Protein AF-A0A7Y2HPN8-F1 (afdb_monomer_lite)

Sequence (62 aa):
MAEFGTSTEARPSLELLDRLADEVGRVFHGKRSVIQLAVAALLARGHILFEDVPGVGKTTLA

Secondary structure (DSSP, 8-state):
----------PPPHHHHHHHHHHHHHH--S-HHHHHHHHHHHHTT----------SSSSS--

Radius of gyration: 18.25 Å; chains: 1; bounding box: 35×22×62 Å

Structure (mmCIF, N/CA/C/O backbone):
data_AF-A0A7Y2HPN8-F1
#
_entry.id   AF-A0A7Y2HPN8-F1
#
loop_
_atom_site.group_PDB
_atom_site.id
_atom_site.type_symbol
_atom_site.label_atom_id
_atom_site.label_alt_id
_atom_site.label_comp_id
_atom_site.label_asym_id
_atom_site.label_entity_id
_atom_site.label_seq_id
_atom_site.pdbx_PDB_ins_code
_atom_site.Cartn_x
_atom_site.Cartn_y
_atom_site.Cartn_z
_atom_site.occupancy
_atom_site.B_iso_or_equiv
_atom_site.auth_seq_id
_atom_site.auth_comp_id
_atom_site.auth_asym_id
_atom_site.auth_atom_id
_atom_site.pdbx_PDB_model_num
ATOM 1 N N . MET A 1 1 ? 4.488 2.507 36.646 1.00 39.69 1 MET A N 1
ATOM 2 C CA . MET A 1 1 ? 4.726 1.386 35.710 1.00 39.69 1 MET A CA 1
ATOM 3 C C . MET A 1 1 ? 3.600 1.410 34.690 1.00 39.69 1 MET A C 1
ATOM 5 O O . MET A 1 1 ? 2.489 1.067 35.051 1.00 39.69 1 MET A O 1
ATOM 9 N N . ALA A 1 2 ? 3.913 1.963 33.512 1.00 42.47 2 ALA A N 1
ATOM 10 C CA . ALA A 1 2 ? 3.113 2.156 32.295 1.00 42.47 2 ALA A CA 1
ATOM 11 C C . ALA A 1 2 ? 1.575 2.091 32.409 1.00 42.47 2 ALA A C 1
ATOM 13 O O . ALA A 1 2 ? 0.967 1.030 32.284 1.00 42.47 2 ALA A O 1
ATOM 14 N N . GLU A 1 3 ? 0.958 3.269 32.528 1.00 43.81 3 GLU A N 1
ATOM 15 C CA . GLU A 1 3 ? -0.423 3.500 32.105 1.00 43.81 3 GLU A CA 1
ATOM 16 C C . GLU A 1 3 ? -0.477 3.400 30.575 1.00 43.81 3 GLU A C 1
ATOM 18 O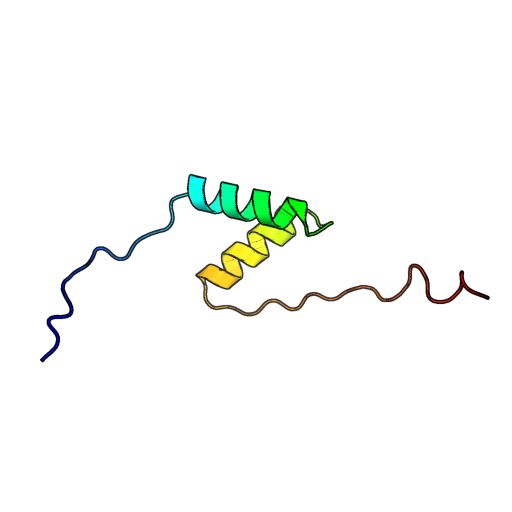 O . GLU A 1 3 ? -0.169 4.354 29.859 1.00 43.81 3 GLU A O 1
ATOM 23 N N . PHE A 1 4 ? -0.843 2.231 30.050 1.00 57.50 4 PHE A N 1
ATOM 24 C CA . PHE A 1 4 ? -1.294 2.122 28.665 1.00 57.50 4 PHE A CA 1
ATOM 25 C C . PHE A 1 4 ? -2.684 2.745 28.587 1.00 57.50 4 PHE A C 1
ATOM 27 O O . PHE A 1 4 ? -3.706 2.070 28.707 1.00 57.50 4 PHE A O 1
ATOM 34 N N . GLY A 1 5 ? -2.692 4.073 28.467 1.00 50.53 5 GLY A N 1
ATOM 35 C CA . GLY A 1 5 ? -3.889 4.853 28.225 1.00 50.53 5 GLY A CA 1
ATOM 36 C C . GLY A 1 5 ? -4.638 4.298 27.022 1.00 50.53 5 GLY A C 1
ATOM 37 O O . GLY A 1 5 ? -4.041 3.934 26.006 1.00 50.53 5 GLY A O 1
ATOM 38 N N . THR A 1 6 ? -5.955 4.249 27.154 1.00 55.47 6 THR A N 1
ATOM 39 C CA . THR A 1 6 ? -6.925 4.023 26.087 1.00 55.47 6 THR A CA 1
ATOM 40 C C . THR A 1 6 ? -6.798 5.120 25.023 1.00 55.47 6 THR A C 1
ATOM 42 O O . THR A 1 6 ? -7.616 6.028 24.921 1.00 55.47 6 THR A O 1
ATOM 45 N N . SER A 1 7 ? -5.735 5.066 24.224 1.00 55.62 7 SER A N 1
ATOM 46 C CA . SER A 1 7 ? -5.628 5.840 22.996 1.00 55.62 7 SER A CA 1
ATOM 47 C C . SER A 1 7 ? -6.513 5.143 21.979 1.00 55.62 7 SER A C 1
ATOM 49 O O . SER A 1 7 ? -6.363 3.945 21.753 1.00 55.62 7 SER A O 1
ATOM 51 N N . THR A 1 8 ? -7.463 5.878 21.410 1.00 62.50 8 THR A N 1
ATOM 52 C CA . THR A 1 8 ? -8.259 5.441 20.262 1.00 62.50 8 THR A CA 1
ATOM 53 C C . THR A 1 8 ? -7.357 4.673 19.285 1.00 62.50 8 THR A C 1
ATOM 55 O O . THR A 1 8 ? -6.298 5.178 18.907 1.00 62.50 8 THR A O 1
ATOM 58 N N . GLU A 1 9 ? -7.693 3.433 18.925 1.00 64.94 9 GLU A N 1
ATOM 59 C CA . GLU A 1 9 ? -6.946 2.729 17.881 1.00 64.94 9 GLU A CA 1
ATOM 60 C C . GLU A 1 9 ? -7.066 3.577 16.610 1.00 64.94 9 GLU A C 1
ATOM 62 O O . GLU A 1 9 ? -8.154 3.702 16.044 1.00 64.94 9 GLU A O 1
ATOM 67 N N . ALA A 1 10 ? -5.986 4.259 16.220 1.00 72.12 10 ALA A N 1
ATOM 68 C CA . ALA A 1 10 ? -6.006 5.226 15.132 1.00 72.12 10 ALA A CA 1
ATOM 69 C C . ALA A 1 10 ? -6.308 4.499 13.816 1.00 72.12 10 ALA A C 1
ATOM 71 O O . ALA A 1 10 ? -5.422 3.939 13.172 1.00 72.12 10 ALA A O 1
ATOM 72 N N . ARG A 1 11 ? -7.586 4.476 13.426 1.00 82.44 11 ARG A N 1
ATOM 73 C CA . ARG A 1 11 ? -8.006 3.941 12.133 1.00 82.44 11 ARG A CA 1
ATOM 74 C C . ARG A 1 11 ? -7.525 4.903 11.050 1.00 82.44 11 ARG A C 1
ATOM 76 O O . ARG A 1 11 ? -7.865 6.087 11.121 1.00 82.44 11 ARG A O 1
ATOM 83 N N . PRO A 1 12 ? -6.755 4.440 10.055 1.00 86.62 12 PRO A N 1
ATOM 84 C CA . PRO A 1 12 ? -6.346 5.306 8.962 1.00 86.62 12 PRO A CA 1
ATOM 85 C C . PRO A 1 12 ? -7.586 5.796 8.204 1.00 86.62 12 PRO A C 1
ATOM 87 O O . PRO A 1 12 ? -8.493 5.016 7.907 1.00 86.62 12 PRO A O 1
ATOM 90 N N . SER A 1 13 ? -7.639 7.095 7.904 1.00 93.88 13 SER A N 1
ATOM 91 C CA . SER A 1 13 ? -8.695 7.658 7.061 1.00 93.88 13 SER A CA 1
ATOM 92 C C . SER A 1 13 ? -8.488 7.243 5.603 1.00 93.88 13 SER A C 1
ATOM 94 O O . SER A 1 13 ? -7.355 7.061 5.158 1.00 93.88 13 SER A O 1
ATOM 96 N N . LEU A 1 14 ? -9.575 7.132 4.833 1.00 93.81 14 LEU A N 1
ATOM 97 C CA . LEU A 1 14 ? -9.493 6.800 3.403 1.00 93.81 14 LEU A CA 1
ATOM 98 C C . LEU A 1 14 ? -8.633 7.807 2.631 1.00 93.81 14 LEU A C 1
ATOM 100 O O . LEU A 1 14 ? -7.833 7.418 1.792 1.00 93.81 14 LEU A O 1
ATOM 104 N N . GLU A 1 15 ? -8.723 9.087 2.990 1.00 96.50 15 GLU A N 1
ATOM 105 C CA . GLU A 1 15 ? -7.921 10.151 2.386 1.00 96.50 15 GLU A CA 1
ATOM 106 C C . GLU A 1 15 ? -6.412 9.965 2.621 1.00 96.50 15 GLU A C 1
ATOM 108 O O . GLU A 1 15 ? -5.602 10.232 1.735 1.00 96.50 15 GLU A O 1
ATOM 113 N N . LEU A 1 16 ? -6.015 9.491 3.808 1.00 95.62 16 LEU A N 1
ATOM 114 C CA . LEU A 1 16 ? -4.615 9.183 4.100 1.00 95.62 16 LEU A CA 1
ATOM 115 C C . LEU A 1 16 ? -4.132 7.984 3.276 1.00 95.62 16 LEU A C 1
ATOM 117 O O . LEU A 1 16 ? -3.005 7.993 2.784 1.00 95.62 16 LEU A O 1
ATOM 121 N N . LEU A 1 17 ? -4.979 6.964 3.122 1.00 95.81 17 LEU A N 1
ATOM 122 C CA . LEU A 1 17 ? -4.660 5.777 2.329 1.00 95.81 17 LEU A CA 1
ATOM 123 C C . LEU A 1 17 ? -4.527 6.102 0.839 1.00 95.81 17 LEU A C 1
ATOM 125 O O . LEU A 1 17 ? -3.609 5.593 0.196 1.00 95.81 17 LEU A O 1
ATOM 129 N N . ASP A 1 18 ? -5.380 6.979 0.308 1.00 96.25 18 ASP A N 1
ATOM 130 C CA . ASP A 1 18 ? -5.262 7.458 -1.072 1.00 96.25 18 ASP A CA 1
ATOM 131 C C . ASP A 1 18 ? -3.977 8.262 -1.276 1.00 96.25 18 ASP A C 1
ATOM 133 O O . ASP A 1 18 ? -3.233 7.978 -2.212 1.00 96.25 18 ASP A O 1
ATOM 137 N N . ARG A 1 19 ? -3.644 9.180 -0.356 1.00 96.88 19 ARG A N 1
ATOM 138 C CA . ARG A 1 19 ? -2.373 9.923 -0.413 1.00 96.88 19 ARG A CA 1
ATOM 139 C C . ARG A 1 19 ? -1.153 9.004 -0.356 1.00 96.88 19 ARG A C 1
ATOM 141 O O . ARG A 1 19 ? -0.190 9.217 -1.087 1.00 96.88 19 ARG A O 1
ATOM 148 N N . LEU A 1 20 ? -1.192 7.970 0.483 1.00 95.19 20 LEU A N 1
ATOM 149 C CA . LEU A 1 20 ? -0.131 6.965 0.541 1.00 95.19 20 LEU A CA 1
ATOM 150 C C . LEU A 1 20 ? -0.001 6.218 -0.793 1.00 95.19 20 LEU A C 1
ATOM 152 O O . LEU A 1 20 ? 1.110 6.051 -1.296 1.00 95.19 20 LEU A O 1
ATOM 156 N N . ALA A 1 21 ? -1.120 5.780 -1.375 1.00 95.12 21 ALA A N 1
ATOM 157 C CA . ALA A 1 21 ? -1.118 5.094 -2.663 1.00 95.12 21 ALA A CA 1
ATOM 158 C C . ALA A 1 21 ? -0.603 5.997 -3.798 1.00 95.12 21 ALA A C 1
ATOM 160 O O . ALA A 1 21 ? 0.134 5.526 -4.666 1.00 95.12 21 ALA A O 1
ATOM 161 N N . ASP A 1 22 ? -0.946 7.286 -3.774 1.00 95.38 22 ASP A N 1
ATOM 162 C CA . ASP A 1 22 ? -0.471 8.274 -4.744 1.00 95.38 22 ASP A CA 1
ATOM 163 C C . ASP A 1 22 ? 1.047 8.449 -4.666 1.00 95.38 22 ASP A C 1
ATOM 165 O O . ASP A 1 22 ? 1.727 8.343 -5.687 1.00 95.38 22 ASP A O 1
ATOM 169 N N . GLU A 1 23 ? 1.597 8.643 -3.466 1.00 95.94 23 GLU A N 1
ATOM 170 C CA . GLU A 1 23 ? 3.041 8.826 -3.281 1.00 95.94 23 GLU A CA 1
ATOM 171 C C . GLU A 1 23 ? 3.841 7.576 -3.668 1.00 95.94 23 GLU A C 1
ATOM 173 O O . GLU A 1 23 ? 4.874 7.685 -4.332 1.00 95.94 23 GLU A O 1
ATOM 178 N N . VAL A 1 24 ? 3.339 6.374 -3.361 1.00 93.56 24 VAL A N 1
ATOM 179 C CA . VAL A 1 24 ? 3.960 5.125 -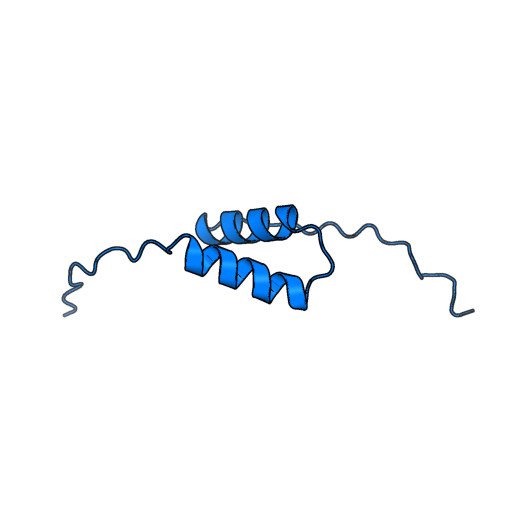3.838 1.00 93.56 24 VAL A CA 1
ATOM 180 C C . VAL A 1 24 ? 3.920 5.040 -5.369 1.00 93.56 24 VAL A C 1
ATOM 182 O O . VAL A 1 24 ? 4.905 4.639 -5.993 1.00 93.56 24 VAL A O 1
ATOM 185 N N . GLY A 1 25 ? 2.822 5.467 -5.996 1.00 93.81 25 GLY A N 1
ATOM 186 C CA . GLY A 1 25 ? 2.670 5.480 -7.454 1.00 93.81 25 GLY A CA 1
ATOM 187 C C . GLY A 1 25 ? 3.635 6.411 -8.187 1.00 93.81 25 GLY A C 1
ATOM 188 O O . GLY A 1 25 ? 3.883 6.211 -9.373 1.00 93.81 25 GLY A O 1
ATOM 189 N N . ARG A 1 26 ? 4.233 7.392 -7.499 1.00 93.44 26 ARG A N 1
ATOM 190 C CA . ARG A 1 26 ? 5.252 8.277 -8.091 1.00 93.44 26 ARG A CA 1
ATOM 191 C C . ARG A 1 26 ? 6.586 7.577 -8.330 1.00 93.44 26 ARG A C 1
ATOM 193 O O . ARG A 1 26 ? 7.339 8.001 -9.201 1.00 93.44 26 ARG A O 1
ATOM 200 N N . VAL A 1 27 ? 6.890 6.540 -7.552 1.00 90.88 27 VAL A N 1
ATOM 201 C CA . VAL A 1 27 ? 8.166 5.806 -7.622 1.00 90.88 27 VAL A CA 1
ATOM 202 C C . VAL A 1 27 ? 8.002 4.403 -8.202 1.00 90.88 27 VAL A C 1
ATOM 204 O O . VAL A 1 27 ? 8.943 3.852 -8.773 1.00 90.88 27 VAL A O 1
ATOM 207 N N . PHE A 1 28 ? 6.806 3.825 -8.090 1.00 86.25 28 PHE A N 1
ATOM 208 C CA . PHE A 1 28 ? 6.491 2.492 -8.580 1.00 86.25 28 PHE A CA 1
ATOM 209 C C . PHE A 1 28 ? 5.715 2.563 -9.898 1.00 86.25 28 PHE A C 1
ATOM 211 O O . PHE A 1 28 ? 4.538 2.923 -9.923 1.00 86.25 28 PHE A O 1
ATOM 218 N N . HIS A 1 29 ? 6.356 2.152 -10.996 1.00 82.25 29 HIS A N 1
ATOM 219 C CA . HIS A 1 29 ? 5.715 2.003 -12.306 1.00 82.25 29 HIS A CA 1
ATOM 220 C C . HIS A 1 29 ? 4.829 0.748 -12.329 1.00 82.25 29 HIS A C 1
ATOM 222 O O . HIS A 1 29 ? 5.150 -0.258 -12.958 1.00 82.25 29 HIS A O 1
ATOM 228 N N . GLY A 1 30 ? 3.712 0.792 -11.609 1.00 77.75 30 GLY A N 1
ATOM 229 C CA . GLY A 1 30 ? 2.754 -0.302 -11.525 1.00 77.75 30 GLY A CA 1
ATOM 230 C C . GLY A 1 30 ? 1.313 0.174 -11.630 1.00 77.75 30 GLY A C 1
ATOM 231 O O . GLY A 1 30 ? 1.002 1.359 -11.535 1.00 77.75 30 GLY A O 1
ATOM 232 N N . LYS A 1 31 ? 0.394 -0.774 -11.830 1.00 88.75 31 LYS A N 1
ATOM 233 C CA . LYS A 1 31 ? -1.045 -0.478 -11.862 1.00 88.75 31 LYS A CA 1
ATOM 234 C C . LYS A 1 31 ? -1.505 0.011 -10.484 1.00 88.75 31 LYS A C 1
ATOM 236 O O . LYS A 1 31 ? -1.147 -0.595 -9.475 1.00 88.75 31 LYS A O 1
ATOM 241 N N . ARG A 1 32 ? -2.380 1.026 -10.436 1.00 91.81 32 ARG A N 1
ATOM 242 C CA . ARG A 1 32 ? -2.932 1.568 -9.175 1.00 91.81 32 ARG A CA 1
ATOM 243 C C . ARG A 1 32 ? -3.526 0.484 -8.265 1.00 91.81 32 ARG A C 1
ATOM 245 O O . ARG A 1 32 ? -3.324 0.522 -7.057 1.00 91.81 32 ARG A O 1
ATOM 252 N N . SER A 1 33 ? -4.190 -0.516 -8.841 1.00 93.19 33 SER A N 1
ATOM 253 C CA . SER A 1 33 ? -4.765 -1.643 -8.096 1.00 93.19 33 SER A CA 1
ATOM 254 C C . SER A 1 33 ? -3.721 -2.480 -7.345 1.00 93.19 33 SER A C 1
ATOM 256 O O . SER A 1 33 ? -4.002 -2.972 -6.257 1.00 93.19 33 SER A O 1
ATOM 258 N N . VAL A 1 34 ? -2.508 -2.626 -7.890 1.00 93.38 34 VAL A N 1
ATOM 259 C CA . 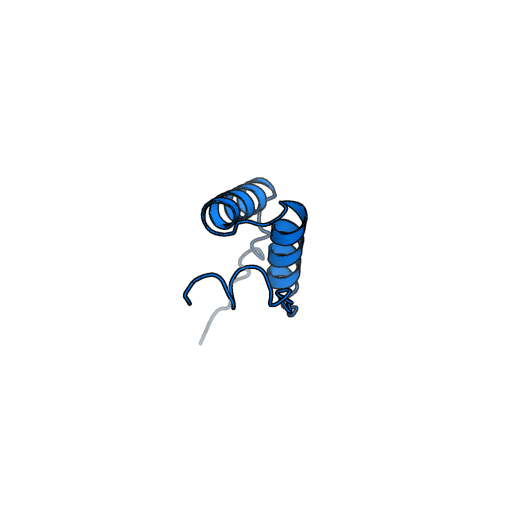VAL A 1 34 ? -1.405 -3.357 -7.240 1.00 93.38 34 VAL A CA 1
ATOM 260 C C . VAL A 1 34 ? -0.907 -2.587 -6.019 1.00 93.38 34 VAL A C 1
ATOM 262 O O . VAL A 1 34 ? -0.679 -3.176 -4.968 1.00 93.38 34 VAL A O 1
ATOM 265 N N . ILE A 1 35 ? -0.811 -1.262 -6.132 1.00 94.50 35 ILE A N 1
ATOM 266 C CA . ILE A 1 35 ? -0.421 -0.388 -5.021 1.00 94.50 35 ILE A CA 1
ATOM 267 C C . ILE A 1 35 ? -1.464 -0.454 -3.899 1.00 94.50 35 ILE A C 1
ATOM 269 O O . ILE A 1 35 ? -1.109 -0.612 -2.735 1.00 94.50 35 ILE A O 1
ATOM 273 N N . GLN A 1 36 ? -2.754 -0.408 -4.237 1.00 95.19 36 GLN A N 1
ATOM 274 C CA . GLN A 1 36 ? -3.832 -0.536 -3.252 1.00 95.19 36 GLN A CA 1
ATOM 275 C C . GLN A 1 36 ? -3.810 -1.892 -2.535 1.00 95.19 36 GLN A C 1
ATOM 277 O O . GLN A 1 36 ? -3.958 -1.938 -1.315 1.00 95.19 36 GLN A O 1
ATOM 282 N N . LEU A 1 37 ? -3.574 -2.988 -3.264 1.00 94.81 37 LEU A N 1
ATOM 283 C CA . LEU A 1 37 ? -3.403 -4.317 -2.669 1.00 94.81 37 LEU A CA 1
ATOM 284 C C . LEU A 1 37 ? -2.188 -4.374 -1.739 1.00 94.81 37 LEU A C 1
ATOM 286 O O . LEU A 1 37 ? -2.267 -4.979 -0.671 1.00 94.81 37 LEU A O 1
ATOM 290 N N . ALA A 1 38 ? -1.092 -3.709 -2.104 1.00 94.12 38 ALA A N 1
ATOM 291 C CA . ALA A 1 38 ? 0.089 -3.632 -1.260 1.00 94.12 38 ALA A CA 1
ATOM 292 C C . ALA A 1 38 ? -0.182 -2.870 0.049 1.00 94.12 38 ALA A C 1
ATOM 294 O O . ALA A 1 38 ? 0.173 -3.340 1.131 1.00 94.12 38 ALA A O 1
ATOM 295 N N . VAL A 1 39 ? -0.877 -1.732 -0.030 1.00 94.62 39 VAL A N 1
ATOM 296 C CA . VAL A 1 39 ? -1.312 -0.971 1.153 1.00 94.62 39 VAL A CA 1
ATOM 297 C C . VAL A 1 39 ? -2.260 -1.808 2.018 1.00 94.62 39 VAL A C 1
ATOM 299 O O . VAL A 1 39 ? -2.094 -1.859 3.235 1.00 94.62 39 VAL A O 1
ATOM 302 N N . ALA A 1 40 ? -3.212 -2.523 1.413 1.00 94.94 40 ALA A N 1
ATOM 303 C CA . ALA A 1 40 ? -4.124 -3.404 2.140 1.00 94.94 40 ALA A CA 1
ATOM 304 C C . ALA A 1 40 ? -3.382 -4.539 2.865 1.00 94.94 40 ALA A C 1
ATOM 306 O O . ALA A 1 40 ? -3.643 -4.793 4.042 1.00 94.94 40 ALA A O 1
ATOM 307 N N . ALA A 1 41 ? -2.424 -5.187 2.199 1.00 95.81 41 ALA A N 1
ATOM 308 C CA . ALA A 1 41 ? -1.598 -6.224 2.805 1.00 95.81 41 ALA A CA 1
ATOM 309 C C . ALA A 1 41 ? -0.742 -5.673 3.957 1.00 95.81 41 ALA A C 1
ATOM 311 O O . ALA A 1 41 ? -0.683 -6.304 5.010 1.00 95.81 41 ALA A O 1
ATOM 312 N N . LEU A 1 42 ? -0.157 -4.478 3.812 1.00 93.06 42 LEU A N 1
ATOM 313 C CA . LEU A 1 42 ? 0.582 -3.807 4.887 1.00 93.06 42 LEU A CA 1
ATOM 314 C C . LEU A 1 42 ? -0.297 -3.585 6.130 1.00 93.06 42 LEU A C 1
ATOM 316 O O . LEU A 1 42 ? 0.102 -3.942 7.239 1.00 93.06 42 LEU A O 1
ATOM 320 N N . LEU A 1 43 ? -1.508 -3.047 5.950 1.00 93.19 43 LEU A N 1
ATOM 321 C CA . LEU A 1 43 ? -2.459 -2.809 7.046 1.00 93.19 43 LEU A CA 1
ATOM 322 C C . LEU A 1 43 ? -2.926 -4.110 7.711 1.00 93.19 43 LEU A C 1
ATOM 324 O O . LEU A 1 43 ? -3.109 -4.157 8.926 1.00 93.19 43 LEU A O 1
ATOM 328 N N . ALA A 1 44 ? -3.080 -5.176 6.925 1.00 95.19 44 ALA A N 1
ATOM 329 C CA . ALA A 1 44 ? -3.432 -6.504 7.417 1.00 95.19 44 ALA A CA 1
ATOM 330 C C . ALA A 1 44 ? -2.255 -7.241 8.086 1.00 95.19 44 ALA A C 1
ATOM 332 O O . ALA A 1 44 ? -2.444 -8.353 8.582 1.00 95.19 44 ALA A O 1
ATOM 333 N N . ARG A 1 45 ? -1.046 -6.652 8.098 1.00 93.88 45 ARG A N 1
ATOM 334 C CA . ARG A 1 45 ? 0.218 -7.325 8.456 1.00 93.88 45 ARG A CA 1
ATOM 335 C C . ARG A 1 45 ? 0.454 -8.613 7.654 1.00 93.88 45 ARG A C 1
ATOM 337 O O . ARG A 1 45 ? 1.008 -9.581 8.167 1.00 93.88 45 ARG A O 1
ATOM 344 N N . GLY A 1 46 ? -0.009 -8.626 6.409 1.00 93.69 46 GLY A N 1
ATOM 345 C CA . GLY A 1 46 ? 0.233 -9.689 5.446 1.00 93.69 46 GLY A CA 1
ATOM 346 C C . GLY A 1 46 ? 1.577 -9.531 4.738 1.00 93.69 46 GLY A C 1
ATOM 347 O O . GLY A 1 46 ? 2.330 -8.583 4.964 1.00 93.69 46 GLY A O 1
ATOM 348 N N . HIS A 1 47 ? 1.860 -10.466 3.837 1.00 93.94 47 HIS A N 1
ATOM 349 C CA . HIS A 1 47 ? 3.065 -10.467 3.016 1.00 93.94 47 HIS A CA 1
ATOM 350 C C . HIS A 1 47 ? 2.696 -10.277 1.547 1.00 93.94 47 HIS A C 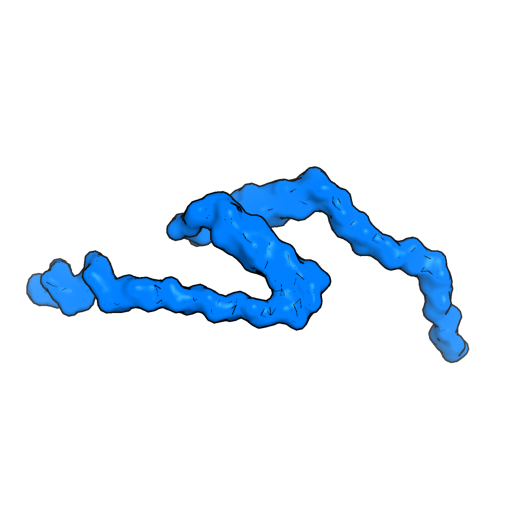1
ATOM 352 O O . HIS A 1 47 ? 1.646 -10.735 1.098 1.00 93.94 47 HIS A O 1
ATOM 358 N N . ILE A 1 48 ? 3.569 -9.605 0.800 1.00 90.00 48 ILE A N 1
ATOM 359 C CA . ILE A 1 48 ? 3.424 -9.394 -0.640 1.00 90.00 48 ILE A CA 1
ATOM 360 C C . ILE A 1 48 ? 4.653 -9.993 -1.302 1.00 90.00 48 ILE A C 1
ATOM 362 O O . ILE A 1 48 ? 5.779 -9.684 -0.913 1.00 90.00 48 ILE A O 1
ATOM 366 N N . LEU A 1 49 ? 4.429 -10.819 -2.316 1.00 89.88 49 LEU A N 1
ATOM 367 C CA . LEU A 1 49 ? 5.466 -11.249 -3.237 1.00 89.88 49 LEU A CA 1
ATOM 368 C C . LEU A 1 49 ? 5.293 -10.457 -4.532 1.00 89.88 49 L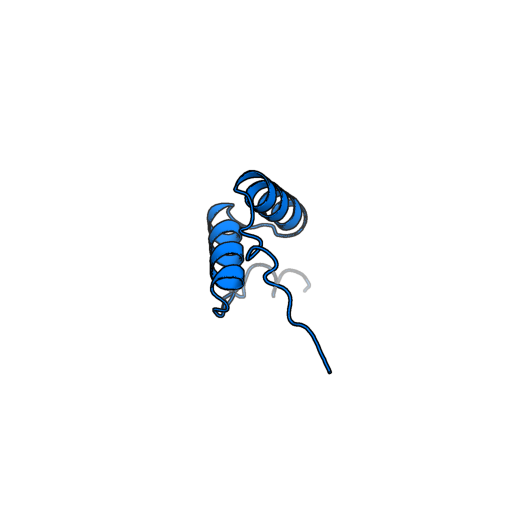EU A C 1
ATOM 370 O O . LEU A 1 49 ? 4.272 -10.582 -5.205 1.00 89.88 49 LEU A O 1
ATOM 374 N N . PHE A 1 50 ? 6.275 -9.624 -4.865 1.00 84.38 50 PHE A N 1
ATOM 375 C CA . PHE A 1 50 ? 6.356 -9.022 -6.190 1.00 84.38 50 PHE A CA 1
ATOM 376 C C . PHE A 1 50 ? 7.097 -9.987 -7.108 1.00 84.38 50 PHE A C 1
ATOM 378 O O . PHE A 1 50 ? 8.321 -10.086 -7.059 1.00 84.38 50 PHE A O 1
ATOM 385 N N . GLU A 1 51 ? 6.347 -10.715 -7.927 1.00 79.94 51 GLU A N 1
ATOM 386 C CA . GLU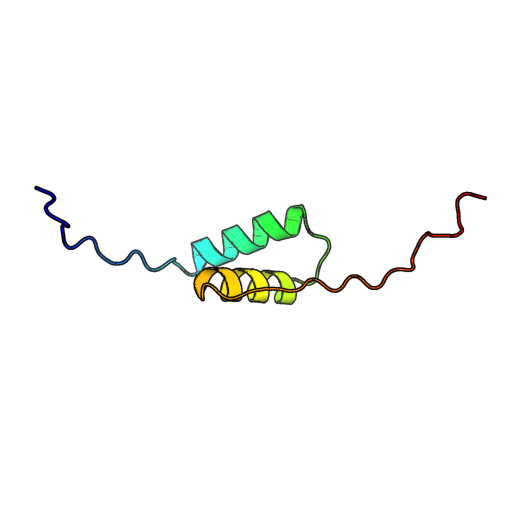 A 1 51 ? 6.925 -11.466 -9.035 1.00 79.94 51 GLU A CA 1
ATOM 387 C C . GLU A 1 51 ? 7.165 -10.500 -10.196 1.00 79.94 51 GLU A C 1
ATOM 389 O O . GLU A 1 51 ? 6.225 -10.011 -10.823 1.00 79.94 51 GLU A O 1
ATOM 394 N N . ASP A 1 52 ? 8.432 -10.187 -10.454 1.00 69.69 52 ASP A N 1
ATOM 395 C CA . ASP A 1 52 ? 8.827 -9.537 -11.699 1.00 69.69 52 ASP A CA 1
ATOM 396 C C . ASP A 1 52 ? 8.966 -10.606 -12.790 1.00 69.69 52 ASP A C 1
ATOM 398 O O . ASP A 1 52 ? 9.525 -11.679 -12.544 1.00 69.69 52 ASP A O 1
ATOM 402 N N . VAL A 1 53 ? 8.473 -10.333 -14.001 1.00 49.75 53 VAL A N 1
ATOM 403 C CA . VAL A 1 53 ? 8.717 -11.209 -15.154 1.00 49.75 53 VAL A CA 1
ATOM 404 C C . VAL A 1 53 ? 10.101 -10.849 -15.699 1.00 49.75 53 VAL A C 1
ATOM 406 O O . VAL A 1 53 ? 10.284 -9.769 -16.264 1.00 49.75 53 VAL A O 1
ATOM 409 N N . PRO A 1 54 ? 11.115 -11.718 -15.580 1.00 47.03 54 PRO A N 1
ATOM 410 C CA . PRO A 1 54 ? 12.484 -11.317 -15.855 1.00 47.03 54 PRO A CA 1
ATOM 411 C C . PRO A 1 54 ? 12.758 -11.319 -17.370 1.00 47.03 54 PRO A C 1
ATOM 413 O O . PRO A 1 54 ? 13.181 -12.351 -17.889 1.00 47.03 54 PRO A O 1
ATOM 416 N N . GLY A 1 55 ? 12.628 -10.200 -18.108 1.00 55.38 55 GLY A N 1
ATOM 417 C CA . GLY A 1 55 ? 12.784 -10.314 -19.575 1.00 55.38 55 GLY A CA 1
ATOM 418 C C . GLY A 1 55 ? 12.661 -9.121 -20.532 1.00 55.38 55 GLY A C 1
ATOM 419 O O . GLY A 1 55 ? 12.446 -9.391 -21.706 1.00 55.38 55 GLY A O 1
ATOM 420 N N . VAL A 1 56 ? 12.849 -7.852 -20.143 1.00 51.75 56 VAL A N 1
ATOM 421 C CA . VAL A 1 56 ? 12.875 -6.732 -21.130 1.00 51.75 56 VAL A CA 1
ATOM 422 C C . VAL A 1 56 ? 14.264 -6.142 -21.421 1.00 51.75 56 VAL A C 1
ATOM 424 O O . VAL A 1 56 ? 14.364 -5.069 -22.004 1.00 51.75 56 VAL A O 1
ATOM 427 N N . GLY A 1 57 ? 15.360 -6.822 -21.060 1.00 47.03 57 GLY A N 1
ATOM 428 C CA . GLY A 1 57 ? 16.692 -6.252 -21.313 1.00 47.03 57 GLY A CA 1
ATOM 429 C C . GLY A 1 57 ? 17.916 -7.082 -20.935 1.00 47.03 57 GLY A C 1
ATOM 430 O O . GLY A 1 57 ? 18.935 -6.506 -20.581 1.00 47.03 57 GLY A O 1
ATOM 431 N N . LYS A 1 58 ? 17.868 -8.418 -21.020 1.00 57.41 58 LYS A N 1
ATOM 432 C CA . LYS A 1 58 ? 19.082 -9.255 -20.882 1.00 57.41 58 LYS A CA 1
ATOM 433 C C . LYS A 1 58 ? 19.893 -9.378 -22.191 1.00 57.41 58 LYS A C 1
ATOM 435 O O . LYS A 1 58 ? 20.810 -10.189 -22.255 1.00 57.41 58 LYS A O 1
ATOM 440 N N . THR A 1 59 ? 19.558 -8.623 -23.247 1.00 63.91 59 THR A N 1
ATOM 441 C CA . THR A 1 59 ? 20.151 -8.813 -24.593 1.00 63.91 59 THR A CA 1
ATOM 442 C C . THR A 1 59 ? 20.175 -7.548 -25.472 1.00 63.91 59 THR A C 1
ATOM 444 O O . THR A 1 59 ? 20.184 -7.662 -26.691 1.00 63.91 59 THR A O 1
ATOM 447 N N . THR A 1 60 ? 20.190 -6.338 -24.897 1.00 52.81 60 THR A N 1
ATOM 448 C CA . THR A 1 60 ? 20.366 -5.085 -25.684 1.00 52.81 60 THR A CA 1
ATOM 449 C C . THR A 1 60 ? 21.703 -4.380 -25.403 1.00 52.81 60 THR A C 1
ATOM 451 O O . THR A 1 60 ? 21.984 -3.336 -25.973 1.00 52.81 60 THR A O 1
ATOM 454 N N . LEU A 1 61 ? 22.561 -4.954 -24.557 1.00 41.88 61 LEU A N 1
ATOM 455 C CA . LEU A 1 61 ? 23.938 -4.497 -24.317 1.00 41.88 61 LEU A CA 1
ATOM 456 C C . LEU A 1 61 ? 24.935 -5.593 -24.732 1.00 41.88 61 LEU A C 1
ATOM 458 O O . LEU A 1 61 ? 25.742 -6.042 -23.921 1.00 41.88 61 LEU A O 1
ATOM 462 N N . ALA A 1 62 ? 24.797 -6.073 -25.971 1.00 46.12 62 ALA A N 1
ATOM 463 C CA . ALA A 1 62 ? 25.892 -6.718 -26.694 1.00 46.12 62 ALA A CA 1
ATOM 464 C C . ALA A 1 62 ? 26.714 -5.639 -27.408 1.00 46.12 62 ALA A C 1
ATOM 466 O O . ALA A 1 62 ? 26.086 -4.654 -27.863 1.00 46.12 62 ALA A O 1
#

Foldseek 3Di:
DDDPDPDPPDDDDPVNLVVQLVVVVVVDPDDSVVSSVVSVCVVVVHDDDDDDPPDDDPPPPD

pLDDT: mean 79.08, std 19.29, range [39.69, 96.88]